Protein 6VRD (pdb70)

InterPro domains:
  IPR002156 Ribonuclease H domain [PF00075] (140-281)
  IPR002156 Ribonuclease H domain [PS50879] (136-282)
  IPR009027 Large ribosomal subunit protein bL9/RNase H1, N-terminal [SSF55658] (27-71)
  IPR011320 Ribonuclease H1, N-terminal [PF01693] (28-71)
  IPR012337 Ribonuclease H-like superfamily [SSF53098] (138-283)
  IPR017067 Ribonuclease H1, eukaryote [PIRSF036852] (24-285)
  IPR036397 Ribonuclease H superfamily [G3DSA:3.30.420.10] (134-286)
  IPR037056 Ribonuclease H1, N-terminal domain superfamily [G3DSA:3.40.970.10] (26-76)
  IPR050092 Ribonuclease H [PTHR10642] (26-283)

Radius of gyration: 14.91 Å; Cα contacts (8 Å, |Δi|>4): 316; chain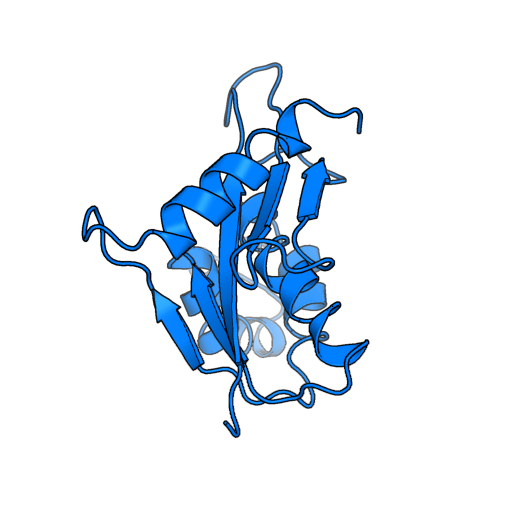s: 1; bounding box: 31×36×44 Å

Secondary structure (DSSP, 8-state):
--SEEEEEEEEEETTTSSS-EEEEEEE-STT-TT-EEEEPPSS--HHHHHHHHHHHHHHHHHHTT--EEEEEES-HHHHHIIIIIHHHHHHHTSB-TTSPBPTTHHHHHHHHHHHTT-EEEEEEPPSS---HHHHHHHHHHHHHHTS--

Solvent-accessible surface area: 8065 Å² total; per-residue (Å²): 118,107,66,50,70,0,39,1,9,6,25,19,64,44,72,83,179,181,154,36,95,0,0,0,0,0,22,23,9,116,78,86,133,52,36,32,10,60,30,1,77,45,118,24,36,55,62,31,0,20,1,53,0,0,7,52,0,0,60,6,0,88,103,77,146,29,78,54,0,26,0,42,0,61,9,79,57,0,13,41,0,9,61,90,93,0,73,35,27,120,182,80,43,23,86,47,134,86,47,143,79,10,146,14,67,122,22,1,58,44,0,23,178,33,22,104,71,23,76,28,95,33,59,77,6,57,62,185,58,76,70,122,4,15,97,38,0,20,130,26,0,122,77,0,4,162,88,102,128

Structure (mmCIF, N/CA/C/O backbone):
data_6VRD
#
_entry.id   6VRD
#
_cell.length_a   46.760
_cell.length_b   53.030
_cell.length_c   106.477
_cell.angle_alpha   90.000
_cell.angle_beta   90.000
_cell.angle_gamma   90.000
#
_symmetry.space_group_name_H-M   'P 21 21 21'
#
loop_
_entity.id
_entity.type
_entity.pdbx_description
1 polymer 'Ribonuclease H1'
2 polymer "RNA (5'-R(*UP*GP*GP*CP*GP*AP*GP*UP*GP*GP*GP*UP*GP*AP*GP*UP*GP*AP*GP*G)-3')"
3 polymer "RNA (5'-R(*(OMC)P*(N7X)P*(T39)P*(C5L)P*(A2M))-D(P*(SC)P*(PST)P*(SC)P*(AS)P*(SC)P*(SC)P*(SC)P*(AS)P*(SC)P*(PST))-R(P*(6OO)P*(RFJ)P*(6OO)P*(6OO)P*(6NW))-3')"
4 non-polymer 'SULFATE ION'
5 non-polymer GLYCEROL
6 non-polymer DI(HYDROXYETHYL)ETHER
7 water water
#
loop_
_atom_site.group_PDB
_atom_site.id
_atom_site.type_symbol
_atom_site.label_atom_id
_atom_site.label_alt_id
_atom_site.label_comp_id
_atom_site.label_asym_id
_atom_site.label_entity_id
_atom_site.label_seq_id
_atom_site.pdbx_PDB_ins_code
_atom_site.Cartn_x
_atom_site.Cartn_y
_atom_site.Cartn_z
_atom_site.occupancy
_atom_site.B_iso_or_equiv
_atom_site.auth_seq_id
_atom_site.auth_comp_id
_atom_site.auth_asym_id
_atom_site.auth_atom_id
_atom_site.pdbx_PDB_model_num
ATOM 1 N N . GLY A 1 145 ? 2.241 -0.821 29.409 1.00 62.85 137 GLY A N 1
ATOM 2 C CA . GLY A 1 145 ? 2.113 -2.263 29.282 1.00 56.92 137 GLY A CA 1
ATOM 3 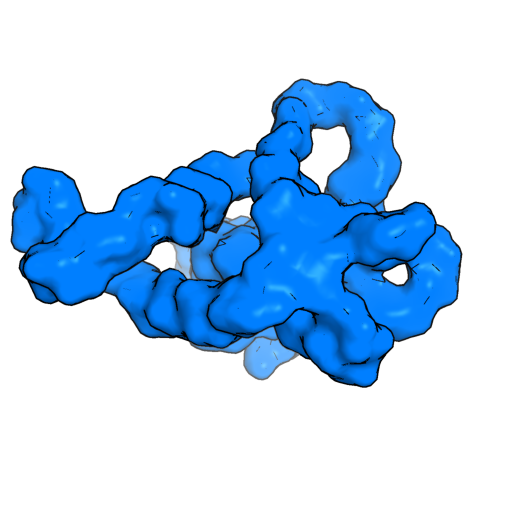C C . GLY A 1 145 ? 2.606 -2.842 27.963 1.00 53.74 137 GLY A C 1
ATOM 4 O O . GLY A 1 145 ? 3.804 -3.084 27.780 1.00 46.12 137 GLY A O 1
ATOM 5 N N . ASP A 1 146 ? 1.660 -3.074 27.049 1.00 45.09 138 ASP A N 1
ATOM 6 C CA . ASP A 1 146 ? 1.979 -3.635 25.739 1.00 44.28 138 ASP A CA 1
ATOM 7 C C . ASP A 1 146 ? 2.857 -2.683 24.925 1.00 27.33 138 ASP A C 1
ATOM 8 O O . ASP A 1 146 ? 3.877 -3.094 24.368 1.00 30.19 138 ASP A O 1
ATOM 13 N N . PHE A 1 147 ? 2.467 -1.416 24.832 1.00 28.34 139 PHE A N 1
ATOM 14 C CA . PHE A 1 147 ? 3.248 -0.407 24.123 1.00 20.69 139 PHE A CA 1
ATOM 15 C C . PHE A 1 147 ? 4.136 0.362 25.090 1.00 20.49 139 PHE A C 1
ATOM 16 O O . PHE A 1 147 ? 3.822 0.511 26.273 1.00 22.51 139 PHE A O 1
ATOM 24 N N . VAL A 1 148 ? 5.236 0.894 24.553 1.00 19.16 140 VAL A N 1
ATOM 25 C CA . VAL A 1 148 ? 6.203 1.670 25.309 1.00 17.96 140 VAL A CA 1
ATOM 26 C C . VAL A 1 148 ? 6.254 3.061 24.684 1.00 16.69 140 VAL A C 1
ATOM 27 O O . VAL A 1 148 ? 6.329 3.177 23.463 1.00 17.29 140 VAL A O 1
ATOM 31 N N . VAL A 1 149 ? 6.234 4.097 25.524 1.00 17.15 141 VAL A N 1
ATOM 32 C CA . VAL A 1 149 ? 6.261 5.505 25.083 1.00 15.07 141 VAL A CA 1
ATOM 33 C C . VAL A 1 149 ? 7.700 6.013 25.005 1.00 15.72 141 VAL A C 1
ATOM 34 O O . VAL A 1 149 ? 8.497 5.837 25.946 1.00 18.39 141 VAL A O 1
ATOM 38 N N . VAL A 1 150 ? 8.030 6.673 23.885 1.00 15.75 142 VAL A N 1
ATOM 39 C CA . VAL A 1 150 ? 9.342 7.284 23.714 1.00 14.95 142 VAL A CA 1
ATOM 40 C C . VAL A 1 150 ? 9.148 8.651 23.085 1.00 12.62 142 VAL A C 1
ATOM 41 O O . VAL A 1 150 ? 8.289 8.826 22.217 1.00 14.03 142 VAL A O 1
ATOM 45 N N . TYR A 1 151 ? 9.973 9.610 23.501 1.00 13.01 143 TYR A N 1
ATOM 46 C CA . TYR A 1 151 ? 9.969 10.958 22.939 1.00 12.28 143 TYR A CA 1
ATOM 47 C C . TYR A 1 151 ? 11.251 11.157 22.160 1.00 13.08 143 TYR A C 1
ATOM 48 O O . TYR A 1 151 ? 12.348 10.801 22.637 1.00 13.80 143 TYR A O 1
ATOM 57 N N . THR A 1 152 ? 11.131 11.737 20.956 1.00 12.39 144 THR A N 1
ATOM 58 C CA . THR A 1 152 ? 12.305 11.955 20.114 1.00 12.46 144 THR A CA 1
ATOM 59 C C . THR A 1 152 ? 12.326 13.400 19.651 1.00 13.77 144 THR A C 1
ATOM 60 O O . THR A 1 152 ? 11.284 14.039 19.492 1.00 13.13 144 THR A O 1
ATOM 64 N N . ASP A 1 153 ? 13.531 13.885 19.383 1.00 13.20 145 ASP A N 1
ATOM 65 C CA . ASP A 1 153 ? 13.664 15.212 18.814 1.00 12.57 145 ASP A CA 1
ATOM 66 C C . ASP A 1 153 ? 14.947 15.296 18.013 1.00 11.33 145 ASP A C 1
ATOM 67 O O . ASP A 1 153 ? 15.977 14.729 18.401 1.00 13.76 145 ASP A O 1
ATOM 72 N N . GLY A 1 154 ? 14.892 16.049 16.940 1.00 12.56 146 GLY A N 1
ATOM 73 C CA . GLY A 1 154 ? 16.104 16.433 16.221 1.00 13.97 146 GLY A CA 1
ATOM 74 C C . GLY A 1 154 ? 16.232 17.946 16.171 1.00 13.97 146 GLY A C 1
ATOM 75 O O . GLY A 1 154 ? 15.248 18.607 15.883 1.00 15.84 146 GLY A O 1
ATOM 76 N N . CYS A 1 155 ? 17.402 18.487 16.466 1.00 11.62 147 CYS A N 1
ATOM 77 C CA . CYS A 1 155 ? 17.633 19.926 16.458 1.00 12.83 147 CYS A CA 1
ATOM 78 C C . CYS A 1 155 ? 18.802 20.239 15.527 1.00 13.70 147 CYS A C 1
ATOM 79 O O . CYS A 1 155 ? 19.531 19.335 15.122 1.00 14.43 147 CYS A O 1
ATOM 82 N N . CYS A 1 156 ? 18.956 21.513 15.113 1.00 12.88 148 CYS A N 1
ATOM 83 C CA . CYS A 1 156 ? 20.098 21.895 14.292 1.00 12.91 148 CYS A CA 1
ATOM 84 C C . CYS A 1 156 ? 20.377 23.391 14.520 1.00 11.84 148 CYS A C 1
ATOM 85 O O . CYS A 1 156 ? 19.666 24.250 13.980 1.00 13.64 148 CYS A O 1
ATOM 88 N N A SER A 1 157 ? 21.409 23.677 15.299 0.49 13.09 149 SER A N 1
ATOM 89 N N B SER A 1 157 ? 21.379 23.694 15.326 0.51 13.12 149 SER A N 1
ATOM 90 C CA A SER A 1 157 ? 21.871 25.056 15.378 0.49 14.19 149 SER A CA 1
ATOM 91 C CA B SER A 1 157 ? 21.756 25.099 15.422 0.51 14.32 149 SER A CA 1
ATOM 92 C C A SER A 1 157 ? 22.286 25.527 13.997 0.49 14.62 149 SER A C 1
ATOM 93 C C B SER A 1 157 ? 22.331 25.544 14.086 0.51 14.54 149 SER A C 1
ATOM 94 O O A SER A 1 157 ? 22.750 24.738 13.168 0.49 13.58 149 SER A O 1
ATOM 95 O O B SER A 1 157 ? 22.925 24.740 13.358 0.51 15.44 149 SER A O 1
ATOM 100 N N . SER A 1 158 ? 22.094 26.818 13.725 1.00 15.83 150 SER A N 1
ATOM 101 C CA . SER A 1 158 ? 22.570 27.355 12.451 1.00 15.21 150 SER A CA 1
ATOM 102 C C . SER A 1 158 ? 21.980 26.592 11.250 1.00 13.95 150 SER A C 1
ATOM 103 O O . SER A 1 158 ? 22.642 26.389 10.219 1.00 13.46 150 SER A O 1
ATOM 106 N N . ASN A 1 159 ? 20.717 26.171 11.360 1.00 14.84 151 ASN A N 1
ATOM 107 C CA . ASN A 1 159 ? 20.047 25.483 10.249 1.00 13.89 151 ASN A CA 1
ATOM 108 C C . ASN A 1 159 ? 19.882 26.428 9.085 1.00 14.03 151 ASN A C 1
ATOM 109 O O . ASN A 1 159 ? 19.168 27.439 9.191 1.00 14.59 151 ASN A O 1
ATOM 114 N N . GLY A 1 160 ? 20.506 26.102 7.957 1.00 14.29 152 GLY A N 1
ATOM 115 C CA . GLY A 1 160 ? 20.476 26.970 6.803 1.00 16.04 152 GLY A CA 1
ATOM 116 C C . GLY A 1 160 ? 21.631 27.950 6.756 1.00 15.52 152 GLY A C 1
ATOM 117 O O . GLY A 1 160 ? 21.757 28.668 5.752 1.00 16.22 152 GLY A O 1
ATOM 118 N N . ARG A 1 161 ? 22.481 27.976 7.789 1.00 14.30 153 ARG A N 1
ATOM 119 C CA . ARG A 1 161 ? 23.628 28.891 7.861 1.00 16.91 153 ARG A CA 1
ATOM 120 C C . ARG A 1 161 ? 24.931 28.133 7.573 1.00 19.03 153 ARG A C 1
ATOM 121 O O . ARG A 1 161 ? 24.933 26.933 7.255 1.00 15.47 153 ARG A O 1
ATOM 129 N N A ARG A 1 162 ? 26.067 28.817 7.752 0.44 17.71 154 ARG A N 1
ATOM 130 N N B ARG A 1 162 ? 26.071 28.818 7.692 0.56 17.69 154 ARG A N 1
ATOM 131 C CA A ARG A 1 162 ? 27.342 28.298 7.258 0.44 17.96 154 ARG A CA 1
ATOM 132 C CA B ARG A 1 162 ? 27.315 28.225 7.197 0.56 17.98 154 ARG A CA 1
ATOM 133 C C A ARG A 1 162 ? 27.884 27.147 8.097 0.44 17.64 154 ARG A C 1
ATOM 134 C C B ARG A 1 162 ? 27.910 27.147 8.104 0.56 17.61 154 ARG A C 1
ATOM 135 O O A ARG A 1 162 ? 28.615 26.289 7.560 0.44 17.50 154 ARG A O 1
ATOM 136 O O B ARG A 1 162 ? 28.701 26.313 7.609 0.56 17.54 154 ARG A O 1
ATOM 151 N N . ARG A 1 163 ? 27.543 27.097 9.383 1.00 16.42 155 ARG A N 1
ATOM 152 C CA . ARG A 1 163 ? 28.105 26.109 10.311 1.00 15.87 155 ARG A CA 1
ATOM 153 C C . ARG A 1 163 ? 27.029 25.384 11.126 1.00 15.60 155 ARG A C 1
ATOM 154 O O . ARG A 1 163 ? 26.961 25.512 12.350 1.00 18.17 155 ARG A O 1
ATOM 162 N N . PRO A 1 164 ? 26.160 24.634 10.452 1.00 15.66 156 PRO A N 1
ATOM 163 C CA . PRO A 1 164 ? 25.063 23.958 11.157 1.00 14.77 156 PRO A CA 1
ATOM 164 C C . PRO A 1 164 ? 25.579 22.823 12.028 1.00 13.84 156 PRO A C 1
ATOM 165 O O . PRO A 1 164 ? 26.520 22.127 11.656 1.00 16.19 156 PRO A O 1
ATOM 169 N N . ARG A 1 165 ? 24.926 22.608 13.181 1.00 13.59 157 ARG A N 1
ATOM 170 C CA . ARG A 1 165 ? 25.267 21.492 14.073 1.00 15.24 157 ARG A CA 1
ATOM 171 C C . ARG A 1 165 ? 23.969 20.800 14.483 1.00 14.28 157 ARG A C 1
ATOM 172 O O . ARG A 1 165 ? 23.167 21.376 15.220 1.00 15.46 157 ARG A O 1
ATOM 180 N N . ALA A 1 166 ? 23.792 19.553 14.069 1.00 13.82 158 ALA A N 1
ATOM 181 C CA . ALA A 1 166 ? 22.552 18.811 14.258 1.00 14.22 158 ALA A CA 1
ATOM 182 C C . ALA A 1 166 ? 22.732 17.728 15.307 1.00 13.70 158 ALA A C 1
ATOM 183 O O . ALA A 1 166 ? 23.765 17.033 15.326 1.00 16.14 158 ALA A O 1
ATOM 185 N N . GLY A 1 167 ? 21.707 17.524 16.139 1.00 14.42 159 GLY A N 1
ATOM 186 C CA . GLY A 1 167 ? 21.753 16.545 17.212 1.00 13.97 159 GLY A CA 1
ATOM 187 C C . GLY A 1 167 ? 20.432 15.802 17.298 1.00 14.66 159 GLY A C 1
ATOM 188 O O . GLY A 1 167 ? 19.381 16.289 16.855 1.00 13.99 159 GLY A O 1
ATOM 189 N N . ILE A 1 168 ? 20.493 14.618 17.912 1.00 13.89 160 ILE A N 1
ATOM 190 C CA . ILE A 1 168 ? 19.293 13.819 18.134 1.00 14.46 160 ILE A CA 1
ATOM 191 C C . ILE A 1 168 ? 19.175 13.491 19.601 1.00 15.27 160 ILE A C 1
ATOM 192 O O . ILE A 1 168 ? 20.189 13.252 20.269 1.00 16.27 160 ILE A O 1
ATOM 197 N N . GLY A 1 169 ? 17.941 13.528 20.092 1.00 13.43 161 GLY A N 1
ATOM 198 C CA . GLY A 1 169 ? 17.632 13.156 21.466 1.00 13.19 161 GLY A CA 1
ATOM 199 C C . GLY A 1 169 ? 16.521 12.125 21.492 1.00 12.54 161 GLY A C 1
ATOM 200 O O . GLY A 1 169 ? 15.536 12.219 20.748 1.00 14.46 161 GLY A O 1
ATOM 201 N N . VAL A 1 170 ? 16.701 11.113 22.336 1.00 13.33 162 VAL A N 1
ATOM 202 C CA . VAL A 1 170 ? 15.713 10.054 22.526 1.00 13.17 162 VAL A CA 1
ATOM 203 C C . VAL A 1 170 ? 15.514 9.845 24.025 1.00 14.06 162 VAL A C 1
ATOM 204 O O . VAL A 1 170 ? 16.487 9.614 24.749 1.00 16.76 162 VAL A O 1
ATOM 208 N N . TYR A 1 171 ? 14.293 10.049 24.497 1.00 13.70 163 TYR A N 1
ATOM 209 C CA . TYR A 1 171 ? 14.015 10.012 25.930 1.00 17.11 163 TYR A CA 1
ATOM 210 C C . TYR A 1 171 ? 12.980 8.948 26.243 1.00 15.75 163 TYR A C 1
ATOM 211 O O . TYR A 1 171 ? 11.820 9.036 25.801 1.00 14.59 163 TYR A O 1
ATOM 220 N N . TRP A 1 172 ? 13.386 7.975 27.083 1.00 15.82 164 TRP A N 1
ATOM 221 C CA . TRP A 1 172 ? 12.559 6.844 27.492 1.00 16.90 164 TRP A CA 1
ATOM 222 C C . TRP A 1 172 ? 11.962 7.051 28.880 1.00 19.32 164 TRP A C 1
ATOM 223 O O . TRP A 1 172 ? 11.102 6.260 29.284 1.00 22.87 164 TRP A O 1
ATOM 234 N N . GLY A 1 173 ? 12.416 8.051 29.620 1.00 18.59 165 GLY A N 1
ATOM 235 C CA . GLY A 1 173 ? 11.932 8.287 30.968 1.00 21.13 165 GLY A CA 1
ATOM 236 C C . GLY A 1 173 ? 13.061 8.676 31.889 1.00 21.92 165 GLY A C 1
ATOM 237 O O . GLY A 1 173 ? 14.231 8.553 31.538 1.00 21.45 165 GLY A O 1
ATOM 238 N N . PRO A 1 174 ? 12.727 9.198 33.079 1.00 23.79 166 PRO A N 1
ATOM 239 C CA . PRO A 1 174 ? 13.756 9.726 33.993 1.00 26.40 166 PRO A CA 1
ATOM 240 C C . PRO A 1 174 ? 14.738 8.629 34.360 1.00 22.97 166 PRO A C 1
ATOM 241 O O . PRO A 1 174 ? 14.336 7.545 34.773 1.00 25.92 166 PRO A O 1
ATOM 245 N N . GLY A 1 175 ? 16.031 8.898 34.156 1.00 25.16 167 GLY A N 1
ATOM 246 C CA . GLY A 1 175 ? 17.077 7.957 34.549 1.00 27.85 167 GLY A CA 1
ATOM 247 C C . GLY A 1 175 ? 17.190 6.710 33.698 1.00 30.71 167 GLY A C 1
ATOM 248 O O . GLY A 1 175 ? 17.975 5.810 34.025 1.00 30.02 167 GLY A O 1
ATOM 249 N N A HIS A 1 176 ? 16.419 6.606 32.614 0.54 23.20 168 HIS A N 1
ATOM 250 N N B HIS A 1 176 ? 16.460 6.636 32.603 0.46 23.24 168 HIS A N 1
ATOM 251 C CA A HIS A 1 176 ? 16.478 5.403 31.792 0.54 21.61 168 HIS A CA 1
ATOM 252 C CA B HIS A 1 176 ? 16.495 5.447 31.775 0.46 21.60 168 HIS A CA 1
ATOM 253 C C A HIS A 1 176 ? 17.832 5.323 31.089 0.54 24.50 168 HIS A C 1
ATOM 254 C C B HIS A 1 176 ? 17.851 5.336 31.087 0.46 24.50 168 HIS A C 1
ATOM 255 O O A HIS A 1 176 ? 18.261 6.299 30.449 0.54 21.34 168 HIS A O 1
ATOM 256 O O B HIS A 1 176 ? 18.303 6.303 30.448 0.46 21.35 168 HIS A O 1
ATOM 269 N N . PRO A 1 177 ? 18.522 4.181 31.166 1.00 21.49 169 PRO A N 1
ATOM 270 C CA . PRO A 1 177 ? 19.880 4.085 30.595 1.00 24.56 169 PRO A CA 1
ATOM 271 C C . PRO A 1 177 ? 19.937 4.211 29.089 1.00 23.36 169 PRO A C 1
ATOM 272 O O . PRO A 1 177 ? 21.004 4.504 28.545 1.00 24.80 169 PRO A O 1
ATOM 276 N N . LEU A 1 178 ? 18.826 4.023 28.395 1.00 19.85 170 LEU A N 1
ATOM 277 C CA . LEU A 1 178 ? 18.823 4.211 26.947 1.00 20.25 170 LEU A CA 1
ATOM 278 C C . LEU A 1 178 ? 18.589 5.645 26.483 1.00 21.01 170 LEU A C 1
ATOM 279 O O . LEU A 1 178 ? 18.570 5.894 25.258 1.00 19.19 170 LEU A O 1
ATOM 284 N N . ASN A 1 179 ? 18.401 6.595 27.386 1.00 17.41 171 ASN A N 1
ATOM 285 C CA . ASN A 1 179 ? 18.304 7.977 26.934 1.00 17.39 171 ASN A CA 1
ATOM 286 C C . ASN A 1 179 ? 19.604 8.381 26.247 1.00 21.49 171 ASN A C 1
ATOM 287 O O . ASN A 1 179 ? 20.698 8.159 26.782 1.00 24.41 171 ASN A O 1
ATOM 292 N N . VAL A 1 180 ? 19.504 9.004 25.077 1.00 18.63 172 VAL A N 1
ATOM 293 C CA . VAL A 1 180 ? 20.703 9.405 24.344 1.00 20.34 172 VAL A CA 1
ATOM 294 C C . VAL A 1 180 ? 20.560 10.814 23.783 1.00 17.78 172 VAL A C 1
ATOM 295 O O . VAL A 1 180 ? 19.457 11.280 23.476 1.00 16.28 172 VAL A O 1
ATOM 299 N N . GLY A 1 181 ? 21.700 11.480 23.661 1.00 17.46 173 GLY A N 1
ATOM 300 C CA . GLY A 1 181 ? 21.829 12.769 23.009 1.00 16.86 173 GLY A CA 1
ATOM 301 C C . GLY A 1 181 ? 23.112 12.745 22.229 1.00 19.39 173 GLY A C 1
ATOM 302 O O . GLY A 1 181 ? 24.197 12.782 22.817 1.00 22.45 173 GLY A O 1
ATOM 303 N N . ILE A 1 182 ? 23.028 12.619 20.907 1.00 16.38 174 ILE A N 1
ATOM 304 C CA . ILE A 1 182 ? 24.210 12.332 20.118 1.00 18.54 174 ILE A CA 1
ATOM 305 C C . ILE A 1 182 ? 24.214 13.208 18.866 1.00 21.16 174 ILE A C 1
ATOM 306 O O . ILE A 1 182 ? 23.183 13.730 18.423 1.00 17.28 174 ILE A O 1
ATOM 311 N N . ARG A 1 183 ? 25.394 13.362 18.290 1.00 17.57 175 ARG A N 1
ATOM 312 C CA . ARG A 1 183 ? 25.534 14.158 17.071 1.00 18.39 175 ARG A CA 1
ATOM 313 C C . ARG A 1 183 ? 24.998 13.412 15.863 1.00 16.03 175 ARG A C 1
ATOM 314 O O . ARG A 1 183 ? 25.262 12.222 15.655 1.00 19.59 175 ARG A O 1
ATOM 322 N N . LEU A 1 184 ? 24.326 14.129 14.987 1.00 15.14 176 LEU A N 1
ATOM 323 C CA . LEU A 1 184 ? 23.843 13.539 13.745 1.00 15.45 176 LEU A CA 1
ATOM 324 C C . LEU A 1 184 ? 24.980 13.376 12.743 1.00 16.32 176 LEU A C 1
ATOM 325 O O . LEU A 1 184 ? 25.693 14.357 12.447 1.00 20.15 176 LEU A O 1
ATOM 330 N N . PRO A 1 185 ? 25.116 12.196 12.134 1.00 18.39 177 PRO A N 1
ATOM 331 C CA . PRO A 1 185 ? 26.028 12.023 10.996 1.00 19.89 177 PRO A CA 1
ATOM 332 C C . PRO A 1 185 ? 25.465 12.645 9.720 1.00 18.80 177 PRO A C 1
ATOM 333 O O . PRO A 1 185 ? 24.253 12.724 9.518 1.00 22.30 177 PRO A O 1
ATOM 337 N N . GLY A 1 186 ? 26.375 12.965 8.797 1.00 18.93 178 GLY A N 1
ATOM 338 C CA . GLY A 1 186 ? 25.960 13.331 7.447 1.00 18.78 178 GLY A CA 1
ATOM 339 C C . GLY A 1 186 ? 25.590 14.802 7.354 1.00 17.09 178 GLY A C 1
ATOM 340 O O . GLY A 1 186 ? 26.115 15.650 8.113 1.00 20.25 178 GLY A O 1
ATOM 341 N N . ARG A 1 187 ? 24.694 15.109 6.429 1.00 17.04 179 ARG A N 1
ATOM 342 C CA . ARG A 1 187 ? 24.333 16.503 6.185 1.00 16.75 179 ARG A CA 1
ATOM 343 C C . ARG A 1 187 ? 23.661 17.028 7.447 1.00 13.92 179 ARG A C 1
ATOM 344 O O . ARG A 1 187 ? 22.762 16.387 8.017 1.00 15.64 179 ARG A O 1
ATOM 352 N N . GLN A 1 188 ? 24.105 18.195 7.918 1.00 13.82 180 GLN A N 1
ATOM 353 C CA . GLN A 1 188 ? 23.583 18.749 9.167 1.00 13.86 180 GLN A CA 1
ATOM 354 C C . GLN A 1 188 ? 22.347 19.593 8.884 1.00 13.35 180 GLN A C 1
ATOM 355 O O . GLN A 1 188 ? 22.451 20.773 8.511 1.00 14.20 180 GLN A O 1
ATOM 361 N N . THR A 1 189 ? 21.162 19.032 9.128 1.00 14.44 181 THR A N 1
ATOM 362 C CA . THR A 1 189 ? 19.913 19.778 8.902 1.00 11.90 181 THR A CA 1
ATOM 363 C C . THR A 1 189 ? 18.890 19.352 9.946 1.00 11.25 181 THR A C 1
ATOM 364 O O . THR A 1 189 ? 18.980 18.279 10.562 1.00 13.50 181 THR A O 1
ATOM 368 N N . ASN A 1 190 ? 17.914 20.238 10.162 1.00 12.58 182 ASN A N 1
ATOM 369 C CA . ASN A 1 190 ? 16.839 19.929 11.095 1.00 11.92 182 ASN A CA 1
ATOM 370 C C . ASN A 1 190 ? 16.026 18.718 10.660 1.00 12.67 182 ASN A C 1
ATOM 371 O O . ASN A 1 190 ? 15.644 17.918 11.503 1.00 12.67 182 ASN A O 1
ATOM 376 N N . GLN A 1 191 ? 15.683 18.623 9.372 1.00 11.22 183 GLN A N 1
ATOM 377 C CA . GLN A 1 191 ? 14.770 17.578 8.911 1.00 12.03 183 GLN A CA 1
ATOM 378 C C . GLN A 1 191 ? 15.422 16.212 9.051 1.00 12.98 183 GLN A C 1
ATOM 379 O O . GLN A 1 191 ? 14.777 15.247 9.518 1.00 12.92 183 GLN A O 1
ATOM 385 N N . ARG A 1 192 ? 16.733 16.119 8.740 1.00 11.78 184 ARG A N 1
ATOM 386 C CA . ARG A 1 192 ? 17.399 14.821 8.911 1.00 14.08 184 ARG A CA 1
ATOM 387 C C . ARG A 1 192 ? 17.560 14.490 10.373 1.00 11.89 184 ARG A C 1
ATOM 388 O O . ARG A 1 192 ? 17.437 13.326 10.763 1.00 14.42 184 ARG A O 1
ATOM 396 N N . ALA A 1 193 ? 17.742 15.495 11.207 1.00 11.91 185 ALA A N 1
ATOM 397 C CA . ALA A 1 193 ? 17.856 15.197 12.626 1.00 13.11 185 ALA A CA 1
ATOM 398 C C . ALA A 1 193 ? 16.547 14.656 13.188 1.00 12.24 185 ALA A C 1
ATOM 399 O O . ALA A 1 193 ? 16.549 13.714 13.986 1.00 12.50 185 ALA A O 1
ATOM 401 N N . GLU A 1 194 ? 15.416 15.229 12.783 1.00 13.18 186 GLU A N 1
ATOM 402 C CA . GLU A 1 194 ? 14.110 14.751 13.233 1.00 13.32 186 GLU A CA 1
ATOM 403 C C . GLU A 1 194 ? 13.847 13.323 12.748 1.00 11.65 186 GLU A C 1
ATOM 404 O O . GLU A 1 194 ? 13.366 12.485 13.526 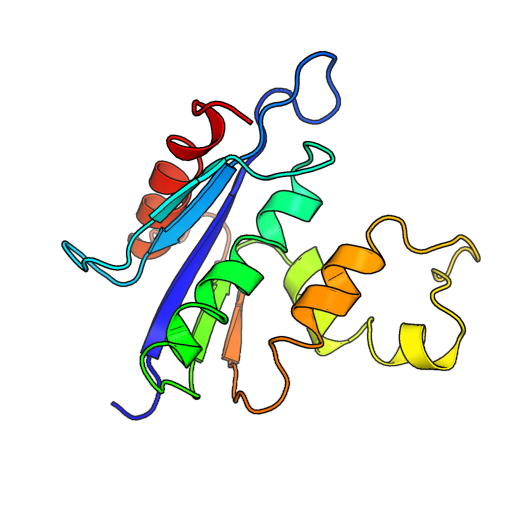1.00 13.01 186 GLU A O 1
ATOM 410 N N . ILE A 1 195 ? 14.188 13.026 11.506 1.00 11.63 187 ILE A N 1
ATOM 411 C CA . ILE A 1 195 ? 14.028 11.651 11.013 1.00 13.95 187 ILE A CA 1
ATOM 412 C C . ILE A 1 195 ? 14.914 10.690 11.799 1.00 14.51 187 ILE A C 1
ATOM 413 O O . ILE A 1 195 ? 14.479 9.605 12.231 1.00 13.36 187 ILE A O 1
ATOM 418 N N A HIS A 1 196 ? 16.183 11.058 11.981 0.48 12.79 188 HIS A N 1
ATOM 419 N N B HIS A 1 196 ? 16.177 11.050 12.002 0.52 12.76 188 HIS A N 1
ATOM 420 C CA A HIS A 1 196 ? 17.137 10.154 12.605 0.48 13.61 188 HIS A CA 1
ATOM 421 C CA B HIS A 1 196 ? 17.105 10.108 12.616 0.52 13.61 188 HIS A CA 1
ATOM 422 C C A HIS A 1 196 ? 16.835 9.906 14.067 0.48 13.69 188 HIS A C 1
ATOM 423 C C B HIS A 1 196 ? 16.914 9.935 14.105 0.52 13.68 188 HIS A C 1
ATOM 424 O O A HIS A 1 196 ? 17.104 8.801 14.580 0.48 13.86 188 HIS A O 1
ATOM 425 O O B HIS A 1 196 ? 17.264 8.869 14.649 0.52 14.23 188 HIS A O 1
ATOM 438 N N . ALA A 1 197 ? 16.293 10.909 14.769 1.00 13.37 189 ALA A N 1
ATOM 439 C CA . ALA A 1 197 ? 15.908 10.691 16.162 1.00 13.52 189 ALA A CA 1
ATOM 440 C C . ALA A 1 197 ? 14.862 9.590 16.259 1.00 11.88 189 ALA A C 1
ATOM 441 O O . ALA A 1 197 ? 14.938 8.718 17.138 1.00 13.11 189 ALA A O 1
ATOM 443 N N . ALA A 1 198 ? 13.888 9.598 15.345 1.00 12.87 190 ALA A N 1
ATOM 444 C CA . ALA A 1 198 ? 12.912 8.508 15.319 1.00 13.91 190 ALA A CA 1
ATOM 445 C C . ALA A 1 198 ? 13.575 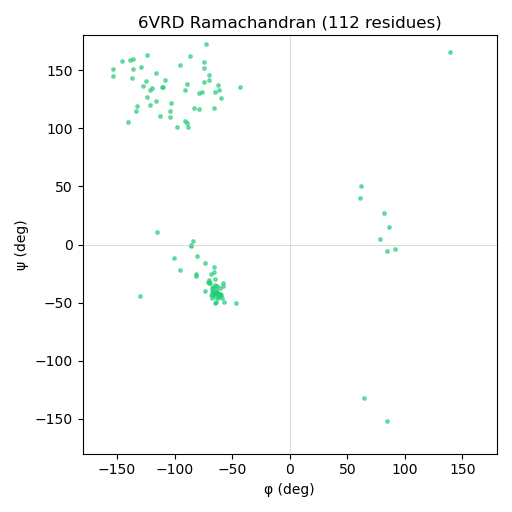7.182 14.980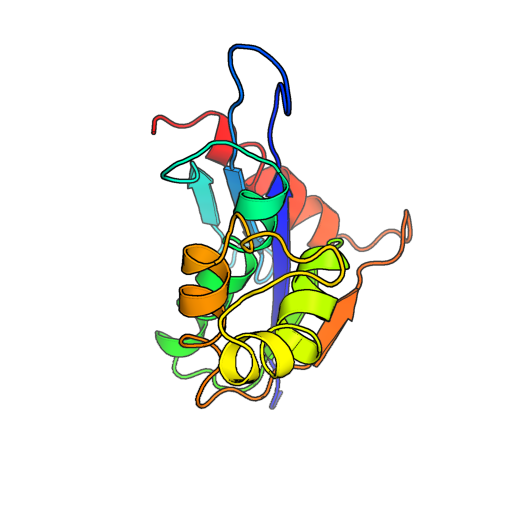 1.00 14.16 190 ALA A C 1
ATOM 446 O O . ALA A 1 198 ? 13.257 6.155 15.607 1.00 15.03 190 ALA A O 1
ATOM 448 N N . CYS A 1 199 ? 14.519 7.167 14.015 1.00 13.31 191 CYS A N 1
ATOM 449 C CA . CYS A 1 199 ? 15.212 5.924 13.670 1.00 15.26 191 CYS A CA 1
ATOM 450 C C . CYS A 1 199 ? 15.922 5.341 14.865 1.00 15.06 191 CYS A C 1
ATOM 451 O O . CYS A 1 199 ? 15.817 4.132 15.129 1.00 15.67 191 CYS A O 1
ATOM 454 N N . LYS A 1 200 ? 16.644 6.202 15.610 1.00 13.54 192 LYS A N 1
ATOM 455 C CA . LYS A 1 200 ? 17.410 5.758 16.763 1.00 14.19 192 LYS A CA 1
ATOM 456 C C . LYS A 1 200 ? 16.495 5.137 17.803 1.00 14.85 192 LYS A C 1
ATOM 457 O O . LYS A 1 200 ? 16.806 4.068 18.360 1.00 15.98 192 LYS A O 1
ATOM 463 N N . ALA A 1 201 ? 15.336 5.752 18.056 1.00 14.14 193 ALA A N 1
ATOM 464 C CA . ALA A 1 201 ? 14.405 5.163 19.013 1.00 13.87 193 ALA A CA 1
ATOM 465 C C . ALA A 1 201 ? 13.959 3.777 18.573 1.00 13.00 193 ALA A C 1
ATOM 466 O O . ALA A 1 201 ? 13.817 2.881 19.412 1.00 14.62 193 ALA A O 1
ATOM 468 N N . ILE A 1 202 ? 13.663 3.597 17.293 1.00 12.93 194 ILE A N 1
ATOM 469 C CA . ILE A 1 202 ? 13.196 2.283 16.803 1.00 13.44 194 ILE A CA 1
ATOM 470 C C . ILE A 1 202 ? 14.316 1.261 16.889 1.00 13.95 194 ILE A C 1
ATOM 471 O O . ILE A 1 202 ? 14.089 0.111 17.316 1.00 16.20 194 ILE A O 1
ATOM 476 N N A GLU A 1 203 ? 15.529 1.660 16.496 0.51 14.81 195 GLU A N 1
ATOM 477 N N B GLU A 1 203 ? 15.544 1.612 16.501 0.49 14.80 195 GLU A N 1
ATOM 478 C CA A GLU A 1 203 ? 16.692 0.786 16.611 0.51 17.94 195 GLU A CA 1
ATOM 479 C CA B GLU A 1 203 ? 16.588 0.599 16.662 0.49 18.55 195 GLU A CA 1
ATOM 480 C C A GLU A 1 203 ? 16.876 0.317 18.047 0.51 18.48 195 GLU A C 1
ATOM 481 C C B GLU A 1 203 ? 16.797 0.251 18.127 0.49 19.09 195 GLU A C 1
ATOM 482 O O A GLU A 1 203 ? 17.077 -0.885 18.298 0.51 18.86 195 GLU A O 1
ATOM 483 O O B GLU A 1 203 ? 16.953 -0.934 18.482 0.49 17.51 195 GLU A O 1
ATOM 494 N N . GLN A 1 204 ? 16.801 1.246 19.004 1.00 17.14 196 GLN A N 1
ATOM 495 C CA . GLN A 1 204 ? 16.939 0.929 20.419 1.00 16.67 196 GLN A CA 1
ATOM 496 C C . GLN A 1 204 ? 15.827 0.006 20.872 1.00 17.00 196 GLN A C 1
ATOM 497 O O . GLN A 1 204 ? 16.047 -0.901 21.699 1.00 19.94 196 GLN A O 1
ATOM 503 N N . ALA A 1 205 ? 14.613 0.232 20.383 1.00 15.91 197 ALA A N 1
ATOM 504 C CA . ALA A 1 205 ? 13.499 -0.616 20.799 1.00 17.73 197 ALA A CA 1
ATOM 505 C C . ALA A 1 205 ? 13.744 -2.055 20.364 1.00 16.75 197 ALA A C 1
ATOM 506 O O . ALA A 1 205 ? 13.567 -2.996 21.159 1.00 16.99 197 ALA A O 1
ATOM 508 N N . LYS A 1 206 ? 14.254 -2.243 19.149 1.00 16.74 198 LYS A N 1
ATOM 509 C CA . LYS A 1 206 ? 14.558 -3.606 18.713 1.00 17.97 198 LYS A CA 1
ATOM 510 C C . LYS A 1 206 ? 15.634 -4.251 19.581 1.00 20.27 198 LYS A C 1
ATOM 511 O O . LYS A 1 206 ? 15.532 -5.449 19.897 1.00 21.86 198 LYS A O 1
ATOM 517 N N . THR A 1 207 ? 16.626 -3.498 20.047 1.00 20.00 199 THR A N 1
ATOM 518 C CA . THR A 1 207 ? 17.632 -4.123 20.917 1.00 22.22 199 THR A CA 1
ATOM 519 C C . THR A 1 207 ? 17.041 -4.587 22.239 1.00 29.37 199 THR A C 1
ATOM 520 O O . THR A 1 207 ? 17.625 -5.462 22.901 1.00 28.96 199 THR A O 1
ATOM 524 N N A GLN A 1 208 ? 15.908 -4.025 22.645 0.52 19.53 200 GLN A N 1
ATOM 525 N N B GLN A 1 208 ? 15.895 -4.049 22.631 0.48 19.52 200 GLN A N 1
ATOM 526 C CA A GLN A 1 208 ? 15.184 -4.380 23.862 0.52 25.30 200 GLN A CA 1
ATOM 527 C CA B GLN A 1 208 ? 15.214 -4.423 23.861 0.48 25.27 200 GLN A CA 1
ATOM 528 C C A GLN A 1 208 ? 14.070 -5.388 23.609 0.52 18.27 200 GLN A C 1
ATOM 529 C C B GLN A 1 208 ? 14.063 -5.383 23.606 0.48 18.28 200 GLN A C 1
ATOM 530 O O A GLN A 1 208 ? 13.291 -5.659 24.528 0.52 22.28 200 GLN A O 1
ATOM 531 O O B GLN A 1 208 ? 13.264 -5.630 24.515 0.48 22.25 200 GLN A O 1
ATOM 542 N N . ASN A 1 209 ? 13.942 -5.880 22.378 1.00 20.20 201 ASN A N 1
ATOM 543 C CA . ASN A 1 209 ? 12.844 -6.740 21.973 1.00 18.39 201 ASN A CA 1
ATOM 544 C C . ASN A 1 209 ? 11.489 -6.072 22.166 1.00 17.78 201 ASN A C 1
ATOM 545 O O . ASN A 1 209 ? 10.506 -6.702 22.557 1.00 22.98 201 ASN A O 1
ATOM 550 N N . ILE A 1 210 ? 11.422 -4.758 21.865 1.00 18.08 202 ILE A N 1
ATOM 551 C CA . ILE A 1 210 ? 10.166 -4.010 21.906 1.00 17.14 202 ILE A CA 1
ATOM 552 C C . ILE A 1 210 ? 9.709 -3.833 20.472 1.00 17.86 202 ILE A C 1
ATOM 553 O O . ILE A 1 210 ? 10.456 -3.297 19.643 1.00 20.61 202 ILE A O 1
ATOM 558 N N . ASN A 1 211 ? 8.517 -4.316 20.136 1.00 17.72 203 ASN A N 1
ATOM 559 C CA . ASN A 1 211 ? 7.984 -4.129 18.798 1.00 17.79 203 ASN A CA 1
ATOM 560 C C . ASN A 1 211 ? 6.723 -3.264 18.777 1.00 19.78 203 ASN A C 1
ATOM 561 O O . ASN A 1 211 ? 6.060 -3.184 17.727 1.00 21.26 203 ASN A O 1
ATOM 566 N N A LYS A 1 212 ? 6.374 -2.618 19.895 0.50 20.31 204 LYS A N 1
ATOM 567 N N B LYS A 1 212 ? 6.368 -2.623 19.895 0.50 20.31 204 LYS A N 1
ATOM 568 C CA A LYS A 1 212 ? 5.180 -1.776 19.999 0.50 19.05 204 LYS A CA 1
ATOM 569 C CA B LYS A 1 212 ? 5.175 -1.777 19.987 0.50 19.06 204 LYS A CA 1
ATOM 570 C C A LYS A 1 212 ? 5.572 -0.466 20.666 0.50 18.02 204 LYS A C 1
ATOM 571 C C B LYS A 1 212 ? 5.558 -0.469 20.665 0.50 18.00 204 LYS A C 1
ATOM 572 O O A LYS A 1 212 ? 5.901 -0.453 21.854 0.50 17.71 204 LYS A O 1
ATOM 573 O O B LYS A 1 212 ? 5.877 -0.461 21.856 0.50 17.72 204 LYS A O 1
ATOM 584 N N . LEU A 1 213 ? 5.554 0.627 19.903 1.00 16.56 205 LEU A N 1
ATOM 585 C CA . LEU A 1 213 ? 6.017 1.919 20.390 1.00 18.15 205 LEU A CA 1
ATOM 586 C C . LEU A 1 213 ? 4.968 2.986 20.162 1.00 13.39 205 LEU A C 1
ATOM 587 O O . LEU A 1 213 ? 4.311 3.014 19.113 1.00 16.86 205 LEU A O 1
ATOM 592 N N . VAL A 1 214 ? 4.882 3.889 21.130 1.00 14.22 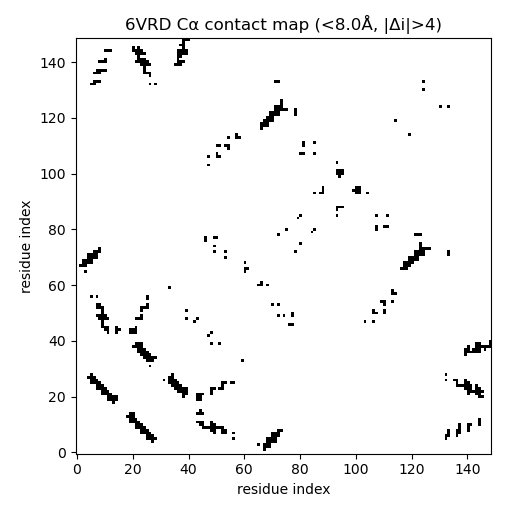206 VAL A N 1
ATOM 593 C CA . VAL A 1 214 ? 4.219 5.166 20.985 1.00 14.75 206 VAL A CA 1
ATOM 594 C C . VAL A 1 214 ? 5.345 6.179 20.847 1.00 14.86 206 VAL A C 1
ATOM 595 O O . VAL A 1 214 ? 6.114 6.385 21.795 1.00 15.54 206 VAL A O 1
ATOM 599 N N . LEU A 1 215 ? 5.494 6.733 19.629 1.00 14.53 207 LEU A N 1
ATOM 600 C CA . LEU A 1 215 ? 6.691 7.508 19.287 1.00 13.66 207 LEU A CA 1
ATOM 601 C C . LEU A 1 215 ? 6.269 8.960 19.102 1.00 14.26 207 LEU A C 1
ATOM 602 O O . LEU A 1 215 ? 5.544 9.268 18.154 1.00 14.98 207 LEU A O 1
ATOM 607 N N . TYR A 1 216 ? 6.678 9.828 20.013 1.00 13.33 208 TYR A N 1
ATOM 608 C CA . TYR A 1 216 ? 6.376 11.256 19.918 1.00 13.23 208 TYR A CA 1
ATOM 609 C C . TYR A 1 216 ? 7.451 12.002 19.133 1.00 16.05 208 TYR A C 1
ATOM 610 O O . TYR A 1 216 ? 8.648 11.806 19.350 1.00 15.80 208 TYR A O 1
ATOM 619 N N . THR A 1 217 ? 7.022 12.932 18.274 1.00 12.72 209 THR A N 1
ATOM 620 C CA . THR A 1 217 ? 7.946 13.855 17.636 1.00 12.97 209 THR A CA 1
ATOM 621 C C . THR A 1 217 ? 7.154 15.106 17.302 1.00 14.26 209 THR A C 1
ATOM 622 O O . THR A 1 217 ? 5.944 15.025 17.105 1.00 13.88 209 THR A O 1
ATOM 626 N N . ASN A 1 218 ? 7.813 16.294 17.274 1.00 12.64 210 ASN A N 1
ATOM 627 C CA . ASN A 1 218 ? 7.133 17.479 16.783 1.00 12.14 210 ASN A CA 1
ATOM 628 C C . ASN A 1 218 ? 7.178 17.608 15.278 1.00 12.79 210 ASN A C 1
ATOM 629 O O . ASN A 1 218 ? 6.655 18.589 14.748 1.00 13.87 210 ASN A O 1
ATOM 634 N N . SER A 1 219 ? 7.756 16.641 14.579 1.00 11.92 211 SER A N 1
ATOM 635 C CA . SER A 1 219 ? 7.998 16.807 13.142 1.00 12.77 211 SER A CA 1
ATOM 636 C C . SER A 1 219 ? 6.889 16.122 12.339 1.00 13.02 211 SER A C 1
ATOM 637 O O . SER A 1 219 ? 6.902 14.900 12.141 1.00 12.72 211 SER A O 1
ATOM 640 N N . MET A 1 220 ? 5.937 16.921 11.840 1.00 13.04 212 MET A N 1
ATOM 641 C CA . MET A 1 220 ? 4.912 16.403 10.944 1.00 15.00 212 MET A CA 1
ATOM 642 C C . MET A 1 220 ? 5.501 16.004 9.614 1.00 13.60 212 MET A C 1
ATOM 643 O O . MET A 1 220 ? 4.962 15.123 8.935 1.00 15.88 212 MET A O 1
ATOM 648 N N . PHE A 1 221 ? 6.623 16.598 9.221 1.00 13.56 213 PHE A N 1
ATOM 649 C CA . PHE A 1 221 ? 7.339 16.106 8.035 1.00 13.47 213 PHE A CA 1
ATOM 650 C C . PHE A 1 221 ? 7.771 14.650 8.202 1.00 13.88 213 PHE A C 1
ATOM 651 O O . PHE A 1 221 ? 7.603 13.815 7.282 1.00 13.87 213 PHE A O 1
ATOM 659 N N . THR A 1 222 ? 8.289 14.307 9.389 1.00 12.42 214 THR A N 1
ATOM 660 C CA . THR A 1 222 ? 8.695 12.935 9.643 1.00 12.86 214 THR A CA 1
ATOM 661 C C . THR A 1 222 ? 7.489 12.015 9.692 1.00 13.51 214 THR A C 1
ATOM 662 O O . THR A 1 222 ? 7.461 10.979 9.011 1.00 13.52 214 THR A O 1
ATOM 666 N N . ILE A 1 223 ? 6.448 12.425 10.403 1.00 13.42 215 ILE A N 1
ATOM 667 C CA . ILE A 1 223 ? 5.265 11.578 10.549 1.00 13.04 215 ILE A CA 1
ATOM 668 C C . ILE A 1 223 ? 4.570 11.356 9.214 1.00 12.46 215 ILE A C 1
ATOM 669 O O . ILE A 1 223 ? 4.275 10.207 8.853 1.00 14.09 215 ILE A O 1
ATOM 674 N N . ASN A 1 224 ? 4.295 12.420 8.479 1.00 14.80 216 ASN A N 1
ATOM 675 C CA . ASN A 1 224 ? 3.607 12.253 7.216 1.00 15.00 216 ASN A CA 1
ATOM 676 C C . ASN A 1 224 ? 4.500 11.570 6.192 1.00 16.01 216 ASN A C 1
ATOM 677 O O . ASN A 1 224 ? 4.005 10.786 5.374 1.00 16.47 216 ASN A O 1
ATOM 682 N N . GLY A 1 225 ? 5.802 11.799 6.231 1.00 13.54 217 GLY A N 1
ATOM 683 C CA . GLY A 1 225 ? 6.713 11.053 5.373 1.00 14.60 217 GLY A CA 1
ATOM 684 C C . GLY A 1 225 ? 6.606 9.559 5.586 1.00 16.85 217 GLY A C 1
ATOM 685 O O . GLY A 1 225 ? 6.481 8.799 4.629 1.00 15.54 217 GLY A O 1
ATOM 686 N N . ILE A 1 226 ? 6.650 9.117 6.838 1.00 14.94 218 ILE A N 1
ATOM 687 C CA . ILE A 1 226 ? 6.729 7.677 7.081 1.00 16.59 218 ILE A CA 1
ATOM 688 C C . ILE A 1 226 ? 5.373 7.002 6.995 1.00 17.67 218 ILE A C 1
ATOM 689 O O . ILE A 1 226 ? 5.303 5.797 6.661 1.00 17.76 218 ILE A O 1
ATOM 694 N N . THR A 1 227 ? 4.292 7.719 7.263 1.00 16.77 219 THR A N 1
ATOM 695 C CA . THR A 1 227 ? 2.957 7.138 7.287 1.00 17.16 219 THR A CA 1
ATOM 696 C C . THR A 1 227 ? 2.225 7.309 5.969 1.00 18.04 219 THR A C 1
ATOM 697 O O . THR A 1 227 ? 1.299 6.538 5.690 1.00 20.92 219 THR A O 1
ATOM 701 N N . ASN A 1 228 ? 2.607 8.272 5.144 1.00 19.76 220 ASN A N 1
ATOM 702 C CA . ASN A 1 228 ? 1.864 8.623 3.924 1.00 19.86 220 ASN A CA 1
ATOM 703 C C . ASN A 1 228 ? 2.742 8.710 2.690 1.00 21.64 220 ASN A C 1
ATOM 704 O O . ASN A 1 228 ? 2.354 8.210 1.620 1.00 29.01 220 ASN A O 1
ATOM 709 N N . TRP A 1 229 ? 3.905 9.341 2.767 1.00 15.62 221 TRP A N 1
ATOM 710 C CA . TRP A 1 229 ? 4.580 9.686 1.510 1.00 17.49 221 TRP A CA 1
ATOM 711 C C . TRP A 1 229 ? 5.500 8.591 0.995 1.00 17.36 221 TRP A C 1
ATOM 712 O O . TRP A 1 229 ? 5.643 8.435 -0.231 1.00 16.62 221 TRP A O 1
ATOM 723 N N A VAL A 1 230 ? 6.114 7.793 1.877 0.64 15.90 222 VAL A N 1
ATOM 724 N N B VAL A 1 230 ? 6.085 7.800 1.893 0.36 15.96 222 VAL A N 1
ATOM 725 C CA A VAL A 1 230 ? 7.091 6.828 1.382 0.64 15.88 222 VAL A CA 1
ATOM 726 C CA B VAL A 1 230 ? 7.064 6.815 1.461 0.36 15.95 222 VAL A CA 1
ATOM 727 C C A VAL A 1 230 ? 6.422 5.740 0.546 0.64 16.11 222 VAL A C 1
ATOM 728 C C B VAL A 1 230 ? 6.419 5.770 0.555 0.36 16.19 222 VAL A C 1
ATOM 729 O O A VAL A 1 230 ? 7.067 5.153 -0.317 0.64 17.55 222 VAL A O 1
ATOM 730 O O B VAL A 1 230 ? 7.044 5.292 -0.392 0.36 17.17 222 VAL A O 1
ATOM 737 N N . GLN A 1 231 ? 5.156 5.421 0.822 1.00 16.44 223 GLN A N 1
ATOM 738 C CA . GLN A 1 231 ? 4.468 4.416 0.020 1.00 16.53 223 GLN A CA 1
ATOM 739 C C . GLN A 1 231 ? 4.375 4.866 -1.416 1.00 15.25 223 GLN A C 1
ATOM 740 O O . GLN A 1 231 ? 4.637 4.089 -2.347 1.00 17.69 223 GLN A O 1
ATOM 746 N N . GLY A 1 232 ? 3.989 6.124 -1.624 1.00 16.62 224 GLY A N 1
ATOM 747 C CA . GLY A 1 232 ? 3.907 6.646 -2.985 1.00 17.40 224 GLY A CA 1
ATOM 748 C C . GLY A 1 232 ? 5.263 6.832 -3.625 1.00 19.23 224 GLY A C 1
ATOM 749 O O . GLY A 1 232 ? 5.405 6.713 -4.850 1.00 21.05 224 GLY A O 1
ATOM 750 N N . TRP A 1 233 ? 6.286 7.132 -2.818 1.00 14.97 225 TRP A N 1
ATOM 751 C CA . TRP A 1 233 ? 7.638 7.298 -3.341 1.00 15.50 225 TRP A CA 1
ATOM 752 C C . TRP A 1 233 ? 8.209 5.974 -3.838 1.00 16.18 225 TRP A C 1
ATOM 753 O O . TRP A 1 233 ? 8.848 5.932 -4.883 1.00 22.12 225 TRP A O 1
ATOM 764 N N . LYS A 1 234 ? 8.019 4.895 -3.077 1.00 16.68 226 LYS A N 1
ATOM 765 C CA . LYS A 1 234 ? 8.459 3.592 -3.566 1.00 18.30 226 LYS A CA 1
ATOM 766 C C . LYS A 1 234 ? 7.790 3.270 -4.898 1.00 19.59 226 LYS A C 1
ATOM 767 O O . LYS A 1 234 ? 8.400 2.623 -5.765 1.00 25.19 226 LYS A O 1
ATOM 773 N N . LYS A 1 235 ? 6.557 3.719 -5.083 1.00 17.16 227 LYS A N 1
ATOM 774 C CA . LYS A 1 235 ? 5.796 3.390 -6.281 1.00 18.71 227 LYS A CA 1
ATOM 775 C C . LYS A 1 235 ? 6.145 4.266 -7.457 1.00 20.87 227 LYS A C 1
ATOM 776 O O . LYS A 1 235 ? 5.993 3.814 -8.600 1.00 20.58 227 LYS A O 1
ATOM 782 N N . ASN A 1 236 ? 6.634 5.489 -7.249 1.00 20.58 228 ASN A N 1
ATOM 783 C CA . ASN A 1 236 ? 6.858 6.419 -8.359 1.00 21.15 228 ASN A CA 1
ATOM 784 C C . ASN A 1 236 ? 8.320 6.784 -8.596 1.00 20.66 228 ASN A C 1
ATOM 785 O O . ASN A 1 236 ? 8.591 7.711 -9.360 1.00 24.26 228 ASN A O 1
ATOM 790 N N . GLY A 1 237 ? 9.259 6.105 -7.963 1.00 21.42 229 GLY A N 1
ATOM 791 C CA . GLY A 1 237 ? 10.663 6.427 -8.153 1.00 19.37 229 GLY A CA 1
ATOM 792 C C . GLY A 1 237 ? 11.130 7.601 -7.313 1.00 25.02 229 GLY A C 1
ATOM 793 O O . GLY A 1 237 ? 12.068 8.303 -7.699 1.00 22.91 229 GLY A O 1
ATOM 794 N N . TRP A 1 238 ? 10.496 7.838 -6.176 1.00 20.23 230 TRP A N 1
ATOM 795 C CA . TRP A 1 238 ? 10.973 8.841 -5.207 1.00 19.50 230 TRP A CA 1
ATOM 796 C C . TRP A 1 238 ? 10.987 10.256 -5.785 1.00 20.25 230 TRP A C 1
ATOM 797 O O . TRP A 1 238 ? 11.978 10.987 -5.702 1.00 20.90 230 TRP A O 1
ATOM 808 N N . LYS A 1 239 ? 9.860 10.643 -6.370 1.00 18.24 231 LYS A N 1
ATOM 809 C CA . LYS A 1 239 ? 9.654 11.968 -6.922 1.00 20.66 231 LYS A CA 1
ATOM 810 C C . LYS A 1 239 ? 8.648 12.718 -6.064 1.00 16.59 231 LYS A C 1
ATOM 811 O O . LYS A 1 239 ? 7.609 12.171 -5.667 1.00 19.87 231 LYS A O 1
ATOM 817 N N . THR A 1 240 ? 8.957 13.972 -5.780 1.00 17.71 232 THR A N 1
ATOM 818 C CA . THR A 1 240 ? 8.018 14.828 -5.086 1.00 18.42 232 THR A CA 1
ATOM 819 C C . THR A 1 240 ? 6.886 15.226 -6.016 1.00 20.58 232 THR A C 1
ATOM 820 O O . THR A 1 240 ? 6.878 14.904 -7.214 1.00 21.30 232 THR A O 1
ATOM 824 N N . SER A 1 241 ? 5.885 15.874 -5.451 1.00 17.50 233 SER A N 1
ATOM 825 C CA . SER A 1 241 ? 4.770 16.279 -6.303 1.00 19.70 233 SER A CA 1
ATOM 826 C C . SER A 1 241 ? 5.193 17.320 -7.329 1.00 22.52 233 SER A C 1
ATOM 827 O O . SER A 1 241 ? 4.539 17.433 -8.375 1.00 25.57 233 SER A O 1
ATOM 830 N N . ALA A 1 242 ? 6.304 18.007 -7.099 1.00 22.01 234 ALA A N 1
ATOM 831 C CA . ALA A 1 242 ? 6.873 18.967 -8.052 1.00 25.69 234 ALA A CA 1
ATOM 832 C C . ALA A 1 242 ? 7.779 18.304 -9.083 1.00 30.30 234 ALA A C 1
ATOM 833 O O . ALA A 1 242 ? 8.323 18.991 -9.961 1.00 32.01 234 ALA A O 1
ATOM 835 N N . GLY A 1 243 ? 7.957 16.998 -8.986 1.00 23.50 235 GLY A N 1
ATOM 836 C CA . GLY A 1 243 ? 8.696 16.227 -9.951 1.00 24.46 235 GLY A CA 1
ATOM 837 C C . GLY A 1 243 ? 10.175 16.169 -9.701 1.00 36.59 235 GLY A C 1
ATOM 838 O O . GLY A 1 243 ? 10.924 15.794 -10.610 1.00 39.11 235 GLY A O 1
ATOM 839 N N . LYS A 1 244 ? 10.626 16.535 -8.508 1.00 23.11 236 LYS A N 1
ATOM 840 C CA . LYS A 1 244 ? 12.044 16.545 -8.199 1.00 24.63 236 LYS A CA 1
ATOM 841 C C . LYS A 1 244 ? 12.368 15.336 -7.340 1.00 22.56 236 LYS A C 1
ATOM 842 O O . LYS A 1 244 ? 11.490 14.670 -6.797 1.00 21.36 236 LYS A O 1
ATOM 848 N N A GLU A 1 245 ? 13.654 15.038 -7.209 0.55 21.98 237 GLU A N 1
ATOM 849 N N B GLU A 1 245 ? 13.652 15.063 -7.217 0.45 22.04 237 GLU A N 1
ATOM 850 C CA A GLU A 1 245 ? 14.037 13.907 -6.377 0.55 19.87 237 GLU A CA 1
ATOM 851 C CA B GLU A 1 245 ? 14.060 13.993 -6.337 0.45 19.95 237 GLU A CA 1
ATOM 852 C C A GLU A 1 245 ? 13.949 14.255 -4.888 0.55 19.07 237 GLU A C 1
ATOM 853 C C B GLU A 1 245 ? 13.752 14.341 -4.878 0.45 19.13 237 GLU A C 1
ATOM 854 O O A GLU A 1 245 ? 14.339 15.340 -4.456 0.55 22.68 237 GLU A O 1
ATOM 855 O O B GLU A 1 245 ? 13.729 15.507 -4.466 0.45 17.40 237 GLU A O 1
ATOM 866 N N . VAL A 1 246 ? 13.424 13.308 -4.113 1.00 17.04 238 VAL A N 1
ATOM 867 C CA . VAL A 1 246 ? 13.301 13.466 -2.661 1.00 15.57 238 VAL A CA 1
ATOM 868 C C . VAL A 1 246 ? 14.689 13.607 -2.081 1.00 17.77 238 VAL A C 1
ATOM 869 O O . VAL A 1 246 ? 15.525 12.709 -2.211 1.00 20.30 238 VAL A O 1
ATOM 873 N N A ILE A 1 247 ? 14.943 14.731 -1.400 0.52 15.14 239 ILE A N 1
ATOM 874 N N B ILE A 1 247 ? 14.949 14.739 -1.427 0.48 15.17 239 ILE A N 1
ATOM 875 C CA A ILE A 1 247 ? 16.314 15.066 -1.026 0.52 16.28 239 ILE A CA 1
ATOM 876 C CA B ILE A 1 247 ? 16.319 15.035 -1.037 0.48 16.22 239 ILE A CA 1
ATOM 877 C C A ILE A 1 247 ? 16.851 14.095 0.014 0.52 15.38 239 ILE A C 1
ATOM 878 C C B ILE A 1 247 ? 16.817 14.005 -0.037 0.48 15.06 239 ILE A C 1
ATOM 879 O O A ILE A 1 247 ? 18.036 13.737 -0.006 0.52 15.20 239 ILE A O 1
ATOM 880 O O B ILE A 1 247 ? 17.910 13.453 -0.180 0.48 17.98 239 ILE A O 1
ATOM 889 N N . ASN A 1 248 ? 16.018 13.735 0.997 1.00 13.32 240 ASN A N 1
ATOM 890 C CA . ASN A 1 248 ? 16.390 12.868 2.098 1.00 13.39 240 ASN A CA 1
ATOM 891 C C . ASN A 1 248 ? 15.943 11.423 1.859 1.00 15.45 240 ASN A C 1
ATOM 892 O O . ASN A 1 248 ? 15.604 10.716 2.808 1.00 14.46 240 ASN A O 1
ATOM 897 N N . LYS A 1 249 ? 15.934 10.979 0.594 1.00 14.75 241 LYS A N 1
ATOM 898 C CA . LYS A 1 249 ? 15.534 9.615 0.242 1.00 13.88 241 LYS A CA 1
ATOM 899 C C . LYS A 1 249 ? 16.190 8.580 1.135 1.00 13.92 241 LYS A C 1
ATOM 900 O O . LYS A 1 249 ? 15.517 7.719 1.689 1.00 14.17 241 LYS A O 1
ATOM 906 N N . GLU A 1 250 ? 17.513 8.658 1.287 1.00 13.14 242 GLU A N 1
ATOM 907 C CA . GLU A 1 250 ? 18.245 7.617 2.004 1.00 14.94 242 GLU A CA 1
ATOM 908 C C . GLU A 1 250 ? 17.857 7.573 3.456 1.00 14.92 242 GLU A C 1
ATOM 909 O O . GLU A 1 250 ? 17.888 6.503 4.077 1.00 14.44 242 GLU A O 1
ATOM 915 N N . ASP A 1 251 ? 17.463 8.711 4.025 1.00 14.46 243 ASP A N 1
ATOM 916 C CA . ASP A 1 251 ? 17.007 8.739 5.425 1.00 13.66 243 ASP A CA 1
ATOM 917 C C . ASP A 1 251 ? 15.626 8.123 5.579 1.00 14.38 243 ASP A C 1
ATOM 918 O O . ASP A 1 251 ? 15.383 7.370 6.540 1.00 15.02 243 ASP A O 1
ATOM 923 N N . PHE A 1 252 ? 14.729 8.402 4.623 1.00 14.63 244 PHE A N 1
ATOM 924 C CA . PHE A 1 252 ? 13.427 7.773 4.657 1.00 13.93 244 PHE A CA 1
ATOM 925 C C . PHE A 1 252 ? 13.530 6.272 4.333 1.00 14.06 244 PHE A C 1
ATOM 926 O O . PHE A 1 252 ? 12.781 5.475 4.909 1.00 15.32 244 PHE A O 1
ATOM 934 N N . VAL A 1 253 ? 14.479 5.860 3.463 1.00 13.27 245 VAL A N 1
ATOM 935 C CA . VAL A 1 253 ? 14.688 4.427 3.232 1.00 15.17 245 VAL A CA 1
ATOM 936 C C . VAL A 1 253 ? 15.102 3.772 4.535 1.00 14.71 245 VAL A C 1
ATOM 937 O O . VAL A 1 253 ? 14.578 2.707 4.907 1.00 15.68 245 VAL A O 1
ATOM 941 N N . ALA A 1 254 ? 16.025 4.399 5.277 1.00 14.49 246 ALA A N 1
ATOM 942 C CA . ALA A 1 254 ? 16.466 3.842 6.542 1.00 13.78 246 ALA A CA 1
ATOM 943 C C . ALA A 1 254 ? 15.307 3.754 7.516 1.00 15.54 246 ALA A C 1
ATOM 944 O O . ALA A 1 254 ? 15.171 2.755 8.241 1.00 14.80 246 ALA A O 1
ATOM 946 N N . LEU A 1 255 ? 14.502 4.821 7.632 1.00 15.03 247 LEU A N 1
ATOM 947 C CA . LEU A 1 255 ? 13.390 4.796 8.576 1.00 15.40 247 LEU A CA 1
ATOM 948 C C . LEU A 1 255 ? 12.384 3.732 8.189 1.00 15.60 247 LEU A C 1
ATOM 949 O O . LEU A 1 255 ? 11.939 2.960 9.039 1.00 15.64 247 LEU A O 1
ATOM 954 N N . GLU A 1 256 ? 12.042 3.663 6.904 1.00 14.98 248 GLU A N 1
ATOM 955 C CA . GLU A 1 256 ? 11.078 2.658 6.447 1.00 15.39 248 GLU A CA 1
ATOM 956 C C . GLU A 1 256 ? 11.544 1.241 6.783 1.00 16.18 248 GLU A C 1
ATOM 957 O O . GLU A 1 256 ? 10.748 0.415 7.260 1.00 15.91 248 GLU A O 1
ATOM 963 N N A ARG A 1 257 ? 12.825 0.959 6.559 0.50 13.94 249 ARG A N 1
ATOM 964 N N B ARG A 1 257 ? 12.844 0.966 6.640 0.50 14.00 249 ARG A N 1
ATOM 965 C CA A ARG A 1 257 ? 13.377 -0.331 6.951 0.50 16.60 249 ARG A CA 1
ATOM 966 C CA B ARG A 1 257 ? 13.363 -0.365 6.962 0.50 16.56 249 ARG A CA 1
ATOM 967 C C A ARG A 1 257 ? 13.142 -0.586 8.427 0.50 16.15 249 ARG A C 1
ATOM 968 C C B ARG A 1 257 ? 13.295 -0.645 8.456 0.50 16.33 249 ARG A C 1
ATOM 969 O O A ARG A 1 257 ? 12.589 -1.625 8.806 0.50 13.55 249 ARG A O 1
ATOM 970 O O B ARG A 1 257 ? 13.037 -1.780 8.879 0.50 16.34 249 ARG A O 1
ATOM 985 N N . LEU A 1 258 ? 13.542 0.371 9.275 1.00 15.79 250 LEU A N 1
ATOM 986 C CA . LEU A 1 258 ? 13.416 0.177 10.711 1.00 14.62 250 LEU A CA 1
ATOM 987 C C . LEU A 1 258 ? 11.973 -0.041 11.134 1.00 13.81 250 LEU A C 1
ATOM 988 O O . LEU A 1 258 ? 11.732 -0.785 12.093 1.00 16.98 250 LEU A O 1
ATOM 993 N N . THR A 1 259 ? 10.995 0.545 10.435 1.00 14.39 251 THR A N 1
ATOM 994 C CA . THR A 1 259 ? 9.596 0.350 10.850 1.00 15.65 251 THR A CA 1
ATOM 995 C C . THR A 1 259 ? 9.076 -1.055 10.524 1.00 16.67 251 THR A C 1
ATOM 996 O O . THR A 1 259 ? 8.001 -1.429 11.012 1.00 19.38 251 THR A O 1
ATOM 1000 N N . GLN A 1 260 ? 9.761 -1.808 9.662 1.00 17.36 252 GLN A N 1
ATOM 1001 C CA . GLN A 1 260 ? 9.262 -3.142 9.346 1.00 17.88 252 GLN A CA 1
ATOM 1002 C C . GLN A 1 260 ? 9.272 -3.969 10.623 1.00 18.43 252 GLN A C 1
ATOM 1003 O O . GLN A 1 260 ? 10.217 -3.934 11.412 1.00 20.19 252 GLN A O 1
ATOM 1009 N N . GLY A 1 261 ? 8.202 -4.724 10.828 1.00 18.98 253 GLY A N 1
ATOM 1010 C CA . GLY A 1 261 ? 8.129 -5.539 12.019 1.00 22.45 253 GLY A CA 1
ATOM 1011 C C . GLY A 1 261 ? 7.751 -4.797 13.287 1.00 23.49 253 GLY A C 1
ATOM 1012 O O . GLY A 1 261 ? 7.767 -5.392 14.362 1.00 21.82 253 GLY A O 1
ATOM 1013 N N . MET A 1 262 ? 7.423 -3.511 13.204 1.00 18.46 254 MET A N 1
ATOM 1014 C CA . MET A 1 262 ? 7.047 -2.710 14.365 1.00 18.19 254 MET A CA 1
ATOM 1015 C C . MET A 1 262 ? 5.603 -2.256 14.221 1.00 18.56 254 MET A C 1
ATOM 1016 O O . MET A 1 262 ? 5.144 -1.950 13.110 1.00 20.19 254 MET A O 1
ATOM 1021 N N . ASP A 1 263 ? 4.918 -2.136 15.375 1.00 18.19 255 ASP A N 1
ATOM 1022 C CA . ASP A 1 263 ? 3.639 -1.433 15.476 1.00 17.47 255 ASP A CA 1
ATOM 1023 C C . ASP A 1 263 ? 3.959 -0.099 16.141 1.00 16.13 255 ASP A C 1
ATOM 1024 O O . ASP A 1 263 ? 4.430 -0.086 17.265 1.00 17.72 255 ASP A O 1
ATOM 1029 N N . ILE A 1 264 ? 3.768 1.009 15.424 1.00 15.29 256 ILE A N 1
ATOM 1030 C CA . ILE A 1 264 ? 4.124 2.330 15.951 1.00 15.51 256 ILE A CA 1
ATOM 1031 C C . ILE A 1 264 ? 2.895 3.205 15.898 1.00 17.47 256 ILE A C 1
ATOM 1032 O O . ILE A 1 264 ? 2.295 3.373 14.831 1.00 16.72 256 ILE A O 1
ATOM 1037 N N . GLN A 1 265 ? 2.544 3.802 17.031 1.00 15.70 257 GLN A N 1
ATOM 1038 C CA . GLN A 1 265 ? 1.610 4.914 17.059 1.00 17.12 257 GLN A CA 1
ATOM 1039 C C . GLN A 1 265 ? 2.450 6.185 16.938 1.00 17.64 257 GLN A C 1
ATOM 1040 O O . GLN A 1 265 ? 3.108 6.582 17.895 1.00 15.47 257 GLN A O 1
ATOM 1046 N N . TRP A 1 266 ? 2.412 6.826 15.776 1.00 15.53 258 TRP A N 1
ATOM 1047 C CA . TRP A 1 266 ? 3.191 8.046 15.543 1.00 14.66 258 TRP A CA 1
ATOM 1048 C C . TRP A 1 266 ? 2.408 9.227 16.092 1.00 16.08 258 TRP A C 1
ATOM 1049 O O . TRP A 1 266 ? 1.336 9.554 15.570 1.00 22.56 258 TRP A O 1
ATOM 1060 N N . MET A 1 267 ? 2.948 9.917 17.090 1.00 14.87 259 MET A N 1
ATOM 1061 C CA . MET A 1 267 ? 2.206 10.946 17.812 1.00 16.13 259 MET A CA 1
ATOM 1062 C C . MET A 1 267 ? 2.863 12.296 17.607 1.00 15.22 259 MET A C 1
ATOM 106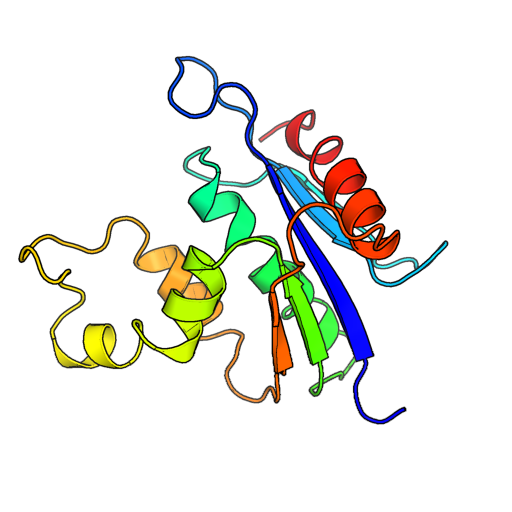3 O O . MET A 1 267 ? 4.042 1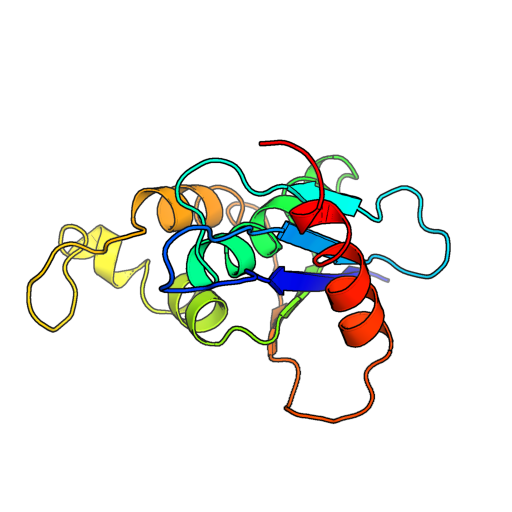2.453 17.908 1.00 16.60 259 MET A O 1
ATOM 1068 N N . HIS A 1 268 ? 2.112 13.262 17.099 1.00 15.89 260 HIS A N 1
ATOM 1069 C CA . HIS A 1 268 ? 2.641 14.618 17.019 1.00 16.38 260 HIS A CA 1
ATOM 1070 C C . HIS A 1 268 ? 2.550 15.298 18.375 1.00 21.32 260 HIS A C 1
ATOM 1071 O O . HIS A 1 268 ? 1.511 15.217 19.044 1.00 22.92 260 HIS A O 1
ATOM 1078 N N . VAL A 1 269 ? 3.660 15.898 18.807 1.00 18.76 261 VAL A N 1
ATOM 1079 C CA . VAL A 1 269 ? 3.720 16.650 20.060 1.00 23.65 261 VAL A CA 1
ATOM 1080 C C . VAL A 1 269 ? 3.080 17.982 19.731 1.00 37.21 261 VAL A C 1
ATOM 1081 O O . VAL A 1 269 ? 3.624 18.708 18.894 1.00 29.23 261 VAL A O 1
ATOM 1085 N N . PRO A 1 270 ? 1.953 18.350 20.339 1.00 38.69 262 PRO A N 1
ATOM 1086 C CA . PRO A 1 270 ? 1.329 19.629 19.984 1.00 44.99 262 PRO A CA 1
ATOM 1087 C C . PRO A 1 270 ? 2.172 20.790 20.484 1.00 47.90 262 PRO A C 1
ATOM 1088 O O . PRO A 1 270 ? 2.777 20.716 21.556 1.00 48.10 262 PRO A O 1
ATOM 1092 N N . GLY A 1 271 ? 2.248 21.845 19.669 1.00 42.50 263 GLY A N 1
ATOM 1093 C CA . GLY A 1 271 ? 2.907 23.079 20.058 1.00 54.69 263 GLY A CA 1
ATOM 1094 C C . GLY A 1 271 ? 2.567 23.508 21.474 1.00 67.52 263 GLY A C 1
ATOM 1095 O O . GLY A 1 271 ? 1.398 23.451 21.879 1.00 63.24 263 GLY A O 1
ATOM 1096 N N . HIS A 1 272 ? 3.583 23.919 22.236 1.00 62.51 264 HIS A N 1
ATOM 1097 C CA . HIS A 1 272 ? 3.452 24.207 23.673 1.00 68.02 264 HIS A CA 1
ATOM 1098 C C . HIS A 1 272 ? 3.097 22.887 24.352 1.00 67.39 264 HIS A C 1
ATOM 1099 O O . HIS A 1 272 ? 3.753 21.868 24.078 1.00 63.85 264 HIS A O 1
ATOM 1106 N N . SER A 1 273 ? 2.095 22.858 25.222 1.00 59.95 265 SER A N 1
ATOM 1107 C CA . SER A 1 273 ? 1.404 21.687 25.744 1.00 56.90 265 SER A CA 1
ATOM 1108 C C . SER A 1 273 ? 2.086 21.038 26.937 1.00 53.51 265 SER A C 1
ATOM 1109 O O . SER A 1 273 ? 1.499 20.119 27.525 1.00 55.48 265 SER A O 1
ATOM 1112 N N . GLY A 1 274 ? 3.274 21.491 27.331 1.00 36.45 266 GLY A N 1
ATOM 1113 C CA . GLY A 1 274 ? 3.810 21.089 28.620 1.00 37.38 266 GLY A CA 1
ATOM 1114 C C . GLY A 1 274 ? 4.017 19.599 28.761 1.00 33.90 266 GLY A C 1
ATOM 1115 O O . GLY A 1 274 ? 3.729 19.026 29.818 1.00 33.35 266 GLY A O 1
ATOM 1116 N N . PHE A 1 275 ? 4.497 18.953 27.713 1.00 26.99 267 PHE A N 1
ATOM 1117 C CA . PHE A 1 275 ? 4.857 17.539 27.757 1.00 27.25 267 PHE A CA 1
ATOM 1118 C C . PHE A 1 275 ? 6.317 17.480 28.190 1.00 18.63 267 PHE A C 1
ATOM 1119 O O . PHE A 1 275 ? 7.200 17.802 27.398 1.00 19.46 267 PHE A O 1
ATOM 1127 N N . ILE A 1 276 ? 6.581 17.102 29.444 1.00 21.85 268 ILE A N 1
ATOM 1128 C CA . ILE A 1 276 ? 7.963 17.061 29.950 1.00 22.59 268 ILE A CA 1
ATOM 1129 C C . ILE A 1 276 ? 8.835 16.131 29.106 1.00 20.45 268 ILE A C 1
ATOM 1130 O O . ILE A 1 276 ? 10.001 16.427 28.835 1.00 20.07 268 ILE A O 1
ATOM 1135 N N . GLY A 1 277 ? 8.268 15.029 28.619 1.00 20.13 269 GLY A N 1
ATOM 1136 C CA . GLY A 1 277 ? 9.072 14.099 27.830 1.00 20.18 269 GLY A CA 1
ATOM 1137 C C . GLY A 1 277 ? 9.628 14.770 26.588 1.00 17.56 269 GLY A C 1
ATOM 1138 O O . GLY A 1 277 ? 10.760 14.489 26.157 1.00 16.46 269 GLY A O 1
ATOM 1139 N N . ASN A 1 278 ? 8.837 15.650 25.983 1.00 17.49 270 ASN A N 1
ATOM 1140 C CA . ASN A 1 278 ? 9.290 16.394 24.818 1.00 16.43 270 ASN A CA 1
ATOM 1141 C C . ASN A 1 278 ? 10.417 17.366 25.154 1.00 18.92 270 ASN A C 1
ATOM 1142 O O . ASN A 1 278 ? 11.426 17.432 24.435 1.00 18.42 270 ASN A O 1
ATOM 1147 N N . GLU A 1 279 ? 10.299 18.093 26.282 1.00 18.59 271 GLU A N 1
ATOM 1148 C CA . GLU A 1 279 ? 11.394 18.984 26.681 1.00 20.45 271 GLU A CA 1
ATOM 1149 C C . GLU A 1 279 ? 12.665 18.212 27.018 1.00 15.55 271 GLU A C 1
ATOM 1150 O O . GLU A 1 279 ? 13.769 18.646 26.666 1.00 17.58 271 GLU A O 1
ATOM 1156 N N . GLU A 1 280 ? 12.534 17.016 27.608 1.00 15.69 272 GLU A N 1
ATOM 1157 C CA . GLU A 1 280 ? 13.709 16.194 27.898 1.00 17.79 272 GLU A CA 1
ATOM 1158 C C . GLU A 1 280 ? 14.386 15.716 26.618 1.00 15.54 272 GLU A C 1
ATOM 1159 O O . GLU A 1 280 ? 15.616 15.766 26.503 1.00 17.91 272 GLU A O 1
ATOM 1165 N N . ALA A 1 281 ? 13.608 15.282 25.614 1.00 14.34 273 ALA A N 1
ATOM 1166 C CA . ALA A 1 281 ? 14.223 14.878 24.339 1.00 14.94 273 ALA A CA 1
ATOM 1167 C C . ALA A 1 281 ? 14.912 16.048 23.659 1.00 14.76 273 ALA A C 1
ATOM 1168 O O . ALA A 1 281 ? 16.000 15.895 23.085 1.00 15.23 273 ALA A O 1
ATOM 1170 N N . ASP A 1 282 ? 14.305 17.235 23.741 1.00 14.95 274 ASP A N 1
ATOM 1171 C CA . ASP A 1 282 ? 14.881 18.438 23.145 1.00 13.24 274 ASP A CA 1
ATOM 1172 C C . ASP A 1 282 ? 16.215 18.778 23.812 1.00 14.30 274 ASP A C 1
ATOM 1173 O O . ASP A 1 282 ? 17.184 19.143 23.125 1.00 16.07 274 ASP A O 1
ATOM 1178 N N . ARG A 1 283 ? 16.293 18.629 25.149 1.00 14.97 275 ARG A N 1
ATOM 1179 C CA . ARG A 1 283 ? 17.548 18.931 25.817 1.00 16.75 275 ARG A CA 1
ATOM 1180 C C . ARG A 1 283 ? 18.631 17.943 25.439 1.00 16.80 275 ARG A C 1
ATOM 1181 O O . ARG A 1 283 ? 19.787 18.322 25.231 1.00 18.17 275 ARG A O 1
ATOM 1189 N N . LEU A 1 284 ? 18.272 16.676 25.280 1.00 15.93 276 LEU A N 1
ATOM 1190 C CA . LEU A 1 284 ? 19.243 15.672 24.861 1.00 15.95 276 LEU A CA 1
ATOM 1191 C C . LEU A 1 284 ? 19.747 15.962 23.458 1.00 16.38 276 LEU A C 1
ATOM 1192 O O . LEU A 1 284 ? 20.950 15.830 23.173 1.00 16.54 276 LEU A O 1
ATOM 1197 N N . ALA A 1 285 ? 18.835 16.353 22.555 1.00 14.32 277 ALA A N 1
ATOM 1198 C CA . ALA A 1 285 ? 19.262 16.684 21.200 1.00 14.94 277 ALA A CA 1
ATOM 1199 C C . ALA A 1 285 ? 20.273 17.831 21.211 1.00 16.22 277 ALA A C 1
ATOM 1200 O O . ALA A 1 285 ? 21.274 17.799 20.482 1.00 16.73 277 ALA A O 1
ATOM 1202 N N A ARG A 1 286 ? 20.037 18.844 22.043 0.51 15.72 278 ARG A N 1
ATOM 1203 N N B ARG A 1 286 ? 20.031 18.852 22.038 0.49 15.74 278 ARG A N 1
ATOM 1204 C CA A ARG A 1 286 ? 20.968 19.966 22.068 0.51 17.70 278 ARG A CA 1
ATOM 1205 C CA B ARG A 1 286 ? 20.975 19.965 22.119 0.49 17.77 278 ARG A CA 1
ATOM 1206 C C A ARG A 1 286 ? 22.322 19.556 22.655 0.51 16.15 278 ARG A C 1
ATOM 1207 C C B ARG A 1 286 ? 22.337 19.486 22.603 0.49 16.12 278 ARG A C 1
ATOM 1208 O O A ARG A 1 286 ? 23.359 20.099 22.235 0.51 21.16 278 ARG A O 1
ATOM 1209 O O B ARG A 1 286 ? 23.383 19.938 22.106 0.49 20.26 278 ARG A O 1
ATOM 1224 N N . GLU A 1 287 ? 22.353 18.585 23.580 1.00 18.75 279 GLU A N 1
ATOM 1225 C CA . GLU A 1 287 ? 23.624 18.022 24.022 1.00 21.11 279 GLU A CA 1
ATOM 1226 C C . GLU A 1 287 ? 24.349 17.330 22.878 1.00 23.51 279 GLU A C 1
ATOM 1227 O O . GLU A 1 287 ? 25.579 17.438 22.757 1.00 23.36 279 GLU A O 1
ATOM 1233 N N . GLY A 1 288 ? 23.613 16.587 22.046 1.00 19.28 280 GLY A N 1
ATOM 1234 C CA . GLY A 1 288 ? 24.242 15.849 20.957 1.00 17.46 280 GLY A CA 1
ATOM 1235 C C . GLY A 1 288 ? 24.832 16.784 19.921 1.00 18.08 280 GLY A C 1
ATOM 1236 O O . GLY A 1 288 ? 25.853 16.474 19.313 1.00 19.42 280 GLY A O 1
ATOM 1237 N N . ALA A 1 289 ? 24.162 17.900 19.655 1.00 17.08 281 ALA A N 1
ATOM 1238 C CA . ALA A 1 289 ? 24.645 18.800 18.610 1.00 16.81 281 ALA A CA 1
ATOM 1239 C C . ALA A 1 289 ? 25.984 19.409 18.983 1.00 21.28 281 ALA A C 1
ATOM 1240 O O . ALA A 1 289 ? 26.753 19.780 18.093 1.00 18.59 281 ALA A O 1
ATOM 1242 N N . LYS A 1 290 ? 26.291 19.468 20.272 1.00 20.61 282 LYS A N 1
ATOM 1243 C CA . LYS A 1 290 ? 27.558 20.018 20.754 1.00 23.38 282 LYS A CA 1
ATOM 1244 C C . LYS A 1 290 ? 28.701 19.013 20.646 1.00 25.96 282 LYS A C 1
ATOM 1245 O O . LYS A 1 290 ? 29.866 19.399 20.794 1.00 31.66 282 LYS A O 1
ATOM 1251 N N . GLN A 1 291 ? 28.411 17.748 20.349 1.00 22.51 283 GLN A N 1
ATOM 1252 C CA . GLN A 1 291 ? 29.428 16.714 20.237 1.00 25.45 283 GLN A CA 1
ATOM 1253 C C . GLN A 1 291 ? 30.019 16.673 18.818 1.00 32.67 283 GLN A C 1
ATOM 1254 O O . GLN A 1 291 ? 29.455 17.199 17.855 1.00 29.57 283 GLN A O 1
ATOM 1260 N N . SER A 1 292 ? 31.179 16.040 18.693 1.00 27.11 284 SER A N 1
ATOM 1261 C CA . SER A 1 292 ? 31.880 16.036 17.419 1.00 35.98 284 SER A CA 1
ATOM 1262 C C . SER A 1 292 ? 31.203 15.105 16.417 1.00 35.86 284 SER A C 1
ATOM 1263 O O . SER A 1 292 ? 30.596 14.087 16.778 1.00 33.93 284 SER A O 1
ATOM 1266 N N . GLU A 1 293 ? 31.349 15.437 15.133 1.00 39.79 285 GLU A N 1
ATOM 1267 C CA . GLU A 1 293 ? 30.718 14.646 14.075 1.00 33.34 285 GLU A CA 1
ATOM 1268 C C . GLU A 1 293 ? 31.586 13.472 13.669 1.00 35.98 285 GLU A C 1
ATOM 1269 O O . GLU A 1 293 ? 31.222 12.325 13.909 1.00 47.22 285 GLU A O 1
#

Foldseek 3Di:
DLEAEKEKAKDWPQAVHDDIFIWIWIFRDPPDPPTAIATDPDDGHRVLRQLVNQLSNLVVCVVVVRQHYAYEYQDPVNVCLQPPVVVVCVVPVQADPVGHHDPCVVSSVSSNVSNVSHHYNYHHDDPPPPDVSNVNRVVSNVVNSPDDD

Sequence (149 aa):
GDFVVVYTDGCCSSSNGRRRRPRAGIGVYWGPGHHPLNVGIRLPGRQTNQRAEIHHAACKAIEEQAKTQQNINKKLVLYTNSMFTINGITNWVVQGWKKNGWKTSAGKEEVIINKEDFVALERRLTQGMDIQWMHVPGHSGFIGNEEADRLARREGAKQSE

Nearest PDB structures (foldseek):
  2qkk-assembly4_M  TM=9.912E-01  e=4.509E-26  Homo sapiens
  2qkk-assembly4_N  TM=9.809E-01  e=5.694E-25  Homo sapiens
  2qkk-assembly3_J  TM=9.706E-01  e=1.733E-24  Homo sapiens
  2qkk-assembly6_W  TM=9.746E-01  e=5.972E-24  Homo sapiens
  1kva-assembly1_A  TM=7.919E-01  e=6.365E-11  Escherichia coli

GO terms:
  GO:0004523 RNA-DNA hybrid ribonuclease activity (F, IDA)
  GO:0003676 nucleic acid binding (F, TAS)
  GO:0003723 RNA binding (F, TAS)
  GO:0004540 RNA nuclease activity (F, TAS)
  GO:0006401 RNA catabolic process (P, TAS)
  GO:0005739 mitochondrion (C, HTP)
  GO:0005759 mitochondrial matrix (C, TAS)
  GO:0005515 protein binding (F, IPI)

Organism: Homo sapiens (NCBI:txid9606)

B-factor: mean 23.42, std 9.79, range [11.22, 83.01]